Protein AF-A0A961MP67-F1 (afdb_monomer_lite)

Secondary structure (DSSP, 8-state):
--THHHHHHHHHHHHHHHH-TTHHHHHHHHHHHHHHHSPP--HHHHHHHHHHHHHHHS--PPPPGGG-S--

Sequence (71 aa):
ADPQAQTQCLHAWETYERLGSPEGELALAQAVIYLALAPKSNAGYVAYKAARSEARRTGSEPPPKHILNAP

pLDDT: mean 95.12, std 5.81, range [63.06, 98.56]

Foldseek 3Di:
DDPCLVVLCVVLVVQCVPPNPPRSVVSNVVSVVCVVPDDDDCPVVVVVVVVVVVPVVDDPDDDDPVPDPDD

Structure (mmCIF, N/CA/C/O backbone):
data_AF-A0A961MP67-F1
#
_entry.id   AF-A0A961MP67-F1
#
loop_
_atom_site.group_PDB
_atom_site.id
_atom_site.type_symbol
_atom_site.label_atom_id
_atom_site.label_alt_id
_atom_site.label_comp_id
_atom_site.label_asym_id
_atom_site.label_entity_id
_atom_site.label_seq_id
_atom_site.pdbx_PDB_ins_code
_atom_site.Cartn_x
_atom_site.Cartn_y
_atom_site.Cartn_z
_atom_site.occupancy
_atom_site.B_iso_or_equiv
_atom_site.auth_seq_id
_atom_site.auth_comp_id
_atom_site.auth_asym_id
_atom_site.auth_atom_id
_atom_site.pdbx_PDB_model_num
ATOM 1 N N . ALA A 1 1 ? -6.956 0.057 -8.440 1.00 91.00 1 ALA A N 1
ATOM 2 C CA . ALA A 1 1 ? -8.081 0.498 -9.294 1.00 91.00 1 ALA A CA 1
ATOM 3 C C . ALA A 1 1 ? -8.858 1.637 -8.649 1.00 91.00 1 ALA A C 1
ATOM 5 O O . ALA A 1 1 ? -9.364 2.469 -9.381 1.00 91.00 1 ALA A O 1
ATOM 6 N N . ASP A 1 2 ? -8.891 1.727 -7.322 1.00 96.56 2 ASP A N 1
ATOM 7 C CA . ASP A 1 2 ? -9.340 2.923 -6.615 1.00 96.56 2 ASP A CA 1
ATOM 8 C C . ASP A 1 2 ? -8.148 3.605 -5.906 1.00 96.56 2 ASP A C 1
ATOM 10 O O . ASP A 1 2 ? -7.574 2.999 -4.998 1.00 96.56 2 ASP A O 1
ATOM 14 N N . PRO A 1 3 ? -7.727 4.815 -6.325 1.00 94.38 3 PRO A N 1
ATOM 15 C CA . PRO A 1 3 ? -6.644 5.559 -5.677 1.00 94.38 3 PRO A CA 1
ATOM 16 C C . PRO A 1 3 ? -6.950 6.009 -4.238 1.00 94.38 3 PRO A C 1
ATOM 18 O O . PRO A 1 3 ? -6.017 6.185 -3.458 1.00 94.38 3 PRO A O 1
ATOM 21 N N . GLN A 1 4 ? -8.225 6.168 -3.859 1.00 97.31 4 GLN A N 1
ATOM 22 C CA . GLN A 1 4 ? -8.606 6.635 -2.516 1.00 97.31 4 GLN A CA 1
ATOM 23 C C . GLN A 1 4 ? -8.364 5.577 -1.431 1.00 97.31 4 GLN A C 1
ATOM 25 O O . GLN A 1 4 ? -8.208 5.918 -0.259 1.00 97.31 4 GLN A O 1
ATOM 30 N N . ALA A 1 5 ? -8.257 4.300 -1.814 1.00 97.69 5 ALA A N 1
ATOM 31 C CA . ALA A 1 5 ? -7.990 3.189 -0.902 1.00 97.69 5 ALA A CA 1
ATOM 32 C C . ALA A 1 5 ? -6.745 3.408 -0.022 1.00 97.69 5 ALA A C 1
ATOM 34 O O . ALA A 1 5 ? -6.753 3.043 1.153 1.00 97.69 5 ALA A O 1
ATOM 35 N N . GLN A 1 6 ? -5.692 4.033 -0.563 1.00 97.44 6 GLN A N 1
ATOM 36 C CA . GLN A 1 6 ? -4.477 4.331 0.199 1.00 97.44 6 GLN A CA 1
ATOM 37 C C . GLN A 1 6 ? -4.739 5.367 1.298 1.00 97.44 6 GLN A C 1
ATOM 39 O O . GLN A 1 6 ? -4.358 5.146 2.445 1.00 97.44 6 GLN A O 1
ATOM 44 N N . THR A 1 7 ? -5.420 6.464 0.967 1.00 98.12 7 THR A N 1
ATOM 45 C CA . THR A 1 7 ? -5.765 7.523 1.924 1.00 98.12 7 THR A CA 1
ATOM 46 C C . THR A 1 7 ? -6.644 6.990 3.052 1.00 98.12 7 THR A C 1
ATOM 48 O O . THR A 1 7 ? -6.371 7.274 4.214 1.00 98.12 7 THR A O 1
ATOM 51 N N . GLN A 1 8 ? -7.633 6.144 2.741 1.00 98.12 8 GLN A N 1
ATOM 52 C CA . GLN A 1 8 ? -8.489 5.533 3.765 1.00 98.12 8 GLN A CA 1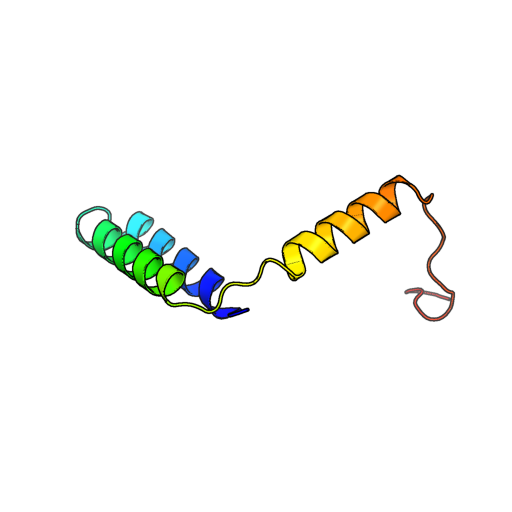
ATOM 53 C C . GLN A 1 8 ? -7.696 4.672 4.757 1.00 98.12 8 GLN A C 1
ATOM 55 O O . GLN A 1 8 ? -7.926 4.738 5.962 1.00 98.12 8 GLN A O 1
ATOM 60 N N . CYS A 1 9 ? -6.724 3.898 4.268 1.00 98.44 9 CYS A N 1
ATOM 61 C CA . CYS A 1 9 ? -5.871 3.089 5.137 1.00 98.44 9 CYS A CA 1
ATOM 62 C C . CYS A 1 9 ? -4.959 3.953 6.019 1.00 98.44 9 CYS A C 1
ATOM 64 O O . CYS A 1 9 ? -4.786 3.644 7.196 1.00 98.44 9 CYS A O 1
ATOM 66 N N . LEU A 1 10 ? -4.397 5.037 5.471 1.00 98.50 10 LEU A N 1
ATOM 67 C CA . LEU A 1 10 ? -3.566 5.970 6.238 1.00 98.50 10 LEU A CA 1
ATOM 68 C C . LEU A 1 10 ? -4.375 6.664 7.335 1.00 98.50 10 LEU A C 1
ATOM 70 O O . LEU A 1 10 ? -3.925 6.721 8.472 1.00 98.50 10 LEU A O 1
ATOM 74 N N . HIS A 1 11 ? -5.597 7.105 7.035 1.00 98.31 11 HIS A N 1
ATOM 75 C CA . HIS A 1 11 ? -6.474 7.703 8.041 1.00 98.31 11 HIS A CA 1
ATOM 76 C C . HIS A 1 11 ? -6.856 6.711 9.148 1.00 98.31 11 HIS A C 1
ATOM 78 O O . HIS A 1 11 ? -6.903 7.085 10.320 1.00 98.31 11 HIS A O 1
ATOM 84 N N . ALA A 1 12 ? -7.102 5.442 8.806 1.00 98.56 12 ALA A N 1
ATOM 85 C CA . ALA A 1 12 ? -7.368 4.407 9.802 1.00 98.56 12 ALA A CA 1
ATOM 86 C C . ALA A 1 12 ? -6.156 4.163 10.714 1.00 98.56 12 ALA A C 1
ATOM 88 O O . ALA A 1 12 ? -6.313 4.050 11.929 1.00 98.56 12 ALA A O 1
ATOM 89 N N . TRP A 1 13 ? -4.947 4.151 10.144 1.00 98.44 13 TRP A N 1
ATOM 90 C CA . TRP A 1 13 ? -3.712 4.073 10.921 1.00 98.44 13 TRP A CA 1
ATOM 91 C C . TRP A 1 13 ? -3.535 5.298 11.829 1.00 98.44 13 TRP A C 1
ATOM 93 O O . TRP A 1 13 ? -3.372 5.127 13.035 1.00 98.44 13 TRP A O 1
ATOM 103 N N . GLU A 1 14 ? -3.652 6.521 11.306 1.00 98.44 14 GLU A N 1
ATOM 104 C CA . GLU A 1 14 ? -3.555 7.745 12.117 1.00 98.44 14 GLU A CA 1
ATOM 105 C C . GLU A 1 14 ? -4.572 7.762 13.267 1.00 98.44 14 GLU A C 1
ATOM 107 O O . GLU A 1 14 ? -4.263 8.205 14.372 1.00 98.44 14 GLU A O 1
ATOM 112 N N . THR A 1 15 ? -5.784 7.255 13.026 1.00 98.44 15 THR A N 1
ATOM 113 C CA . THR A 1 15 ? -6.818 7.129 14.062 1.00 98.44 15 THR A CA 1
ATOM 114 C C . THR A 1 15 ? -6.372 6.171 15.161 1.00 98.44 15 THR A C 1
ATOM 116 O O . THR A 1 15 ? -6.483 6.503 16.339 1.00 98.44 15 THR A O 1
ATOM 119 N N . TYR A 1 16 ? -5.818 5.015 14.788 1.00 98.19 16 TYR A N 1
ATOM 120 C CA . TYR A 1 16 ? -5.297 4.048 15.750 1.00 98.19 16 TYR A CA 1
ATOM 121 C C . TYR A 1 16 ? -4.147 4.624 16.573 1.00 98.19 16 TYR A C 1
ATOM 123 O O . TYR A 1 16 ? -4.125 4.473 17.790 1.00 98.19 16 TYR A O 1
ATOM 131 N N . GLU A 1 17 ? -3.204 5.311 15.932 1.00 98.31 17 GLU A N 1
ATOM 132 C CA . GLU A 1 17 ? -2.055 5.903 16.618 1.00 98.31 17 GLU A CA 1
ATOM 133 C C . GLU A 1 17 ? -2.477 6.984 17.623 1.00 98.31 17 GLU A C 1
ATOM 135 O O . GLU A 1 17 ? -1.897 7.090 18.702 1.00 98.31 17 GLU A O 1
ATOM 140 N N . ARG A 1 18 ? -3.504 7.775 17.288 1.00 98.12 18 ARG A N 1
ATOM 141 C CA . ARG A 1 18 ? -3.954 8.898 18.122 1.00 98.12 18 ARG A CA 1
ATOM 142 C C . ARG A 1 18 ? -4.926 8.500 19.225 1.00 98.12 18 ARG A C 1
ATOM 144 O O . ARG A 1 18 ? -4.885 9.109 20.290 1.00 98.12 18 ARG A O 1
ATOM 151 N N . LEU A 1 19 ? -5.825 7.554 18.961 1.00 97.81 19 LEU A N 1
ATOM 152 C CA . LEU A 1 19 ? -6.912 7.204 19.882 1.00 97.81 19 LEU A CA 1
ATOM 153 C C . LEU A 1 19 ? -6.694 5.863 20.589 1.00 97.81 19 LEU A C 1
ATOM 155 O O . LEU A 1 19 ? -7.202 5.674 21.689 1.00 97.81 19 LEU A O 1
ATOM 159 N N . GLY A 1 20 ? -5.917 4.948 20.003 1.00 96.19 20 GLY A N 1
ATOM 160 C CA . GLY A 1 20 ? -5.779 3.585 20.513 1.00 96.19 20 GLY A CA 1
ATOM 161 C C . GLY A 1 20 ? -7.095 2.804 20.453 1.00 96.19 20 GLY A C 1
ATOM 162 O O . GLY A 1 20 ? -7.976 3.100 19.646 1.00 96.19 20 GLY A O 1
ATOM 163 N N . SER A 1 21 ? -7.219 1.772 21.284 1.00 94.75 21 SER A N 1
ATOM 164 C CA . SER A 1 21 ? -8.441 0.964 21.371 1.00 94.75 21 SER A CA 1
ATOM 165 C C . SER A 1 21 ? -9.496 1.631 22.270 1.00 94.75 21 SER A C 1
ATOM 167 O O . SER A 1 21 ? -9.126 2.171 23.317 1.00 94.75 21 SER A O 1
ATOM 169 N N . PRO A 1 22 ? -10.802 1.498 21.950 1.00 96.81 22 PRO A N 1
ATOM 170 C CA . PRO A 1 22 ? -11.373 0.702 20.850 1.00 96.81 22 PRO A CA 1
ATOM 171 C C . PRO A 1 22 ? -11.518 1.434 19.501 1.00 96.81 22 PRO A C 1
ATOM 173 O O . PRO A 1 22 ? -11.732 0.786 18.476 1.00 96.81 22 PRO A O 1
ATOM 176 N N . GLU A 1 23 ? -11.421 2.762 19.454 1.00 97.44 23 GLU A N 1
ATOM 177 C CA . GLU A 1 23 ? -11.741 3.555 18.257 1.00 97.44 23 GLU A CA 1
ATOM 178 C C . GLU A 1 23 ? -10.812 3.253 17.073 1.00 97.44 23 GLU A C 1
ATOM 180 O O . GLU A 1 23 ? -11.254 3.177 15.925 1.00 97.44 23 GLU A O 1
ATOM 185 N N . GLY A 1 24 ? -9.530 3.021 17.346 1.00 97.44 24 GLY A N 1
ATOM 186 C CA . GLY A 1 24 ? -8.548 2.605 16.354 1.00 97.44 24 GLY A CA 1
ATOM 187 C C . GLY A 1 24 ? -8.902 1.273 15.700 1.00 97.44 24 GLY A C 1
ATOM 188 O O . GLY A 1 24 ? -8.785 1.129 14.483 1.00 97.44 24 GLY A O 1
ATOM 189 N N . GLU A 1 25 ? -9.365 0.298 16.483 1.00 98.06 25 GLU A N 1
ATOM 190 C CA . GLU A 1 25 ? -9.770 -1.013 15.965 1.00 98.06 25 GLU A CA 1
ATOM 191 C C . GLU A 1 25 ? -10.978 -0.886 15.034 1.00 98.06 25 GLU A C 1
ATOM 193 O O . GLU A 1 25 ? -10.999 -1.493 13.961 1.00 98.06 25 GLU A O 1
ATOM 198 N N . LEU A 1 26 ? -11.946 -0.036 15.393 1.00 98.12 26 LEU A N 1
ATOM 199 C CA . LEU A 1 26 ? -13.087 0.280 14.532 1.00 98.12 26 LEU A CA 1
ATOM 200 C C . LEU A 1 26 ? -12.641 0.934 13.217 1.00 98.12 26 LEU A C 1
ATOM 202 O O . LEU A 1 26 ? -13.139 0.566 12.149 1.00 98.12 26 LEU A O 1
ATOM 206 N N . ALA A 1 27 ? -11.671 1.849 13.268 1.00 98.31 27 ALA A N 1
ATOM 207 C CA . ALA A 1 27 ? -11.135 2.493 12.072 1.00 98.31 27 ALA A CA 1
ATOM 208 C C . ALA A 1 27 ? -10.423 1.487 11.147 1.00 98.31 27 ALA A C 1
ATOM 210 O O . ALA A 1 27 ? -10.632 1.498 9.929 1.00 98.31 27 ALA A O 1
ATOM 211 N N . LEU A 1 28 ? -9.637 0.563 11.712 1.00 98.38 28 LEU A N 1
ATOM 212 C CA . LEU A 1 28 ? -9.013 -0.523 10.952 1.00 98.38 28 LEU A CA 1
ATOM 213 C C . LEU A 1 28 ? -10.062 -1.465 10.343 1.00 98.38 28 LEU A C 1
ATOM 215 O O . LEU A 1 28 ? -9.952 -1.821 9.168 1.00 98.38 28 LEU A O 1
ATOM 219 N N . ALA A 1 29 ? -11.105 -1.829 11.094 1.00 98.50 29 ALA A N 1
ATOM 220 C CA . ALA A 1 29 ? -12.198 -2.660 10.590 1.00 98.50 29 ALA A CA 1
ATOM 221 C C . ALA A 1 29 ? -12.907 -2.002 9.394 1.00 98.50 29 ALA A C 1
ATOM 223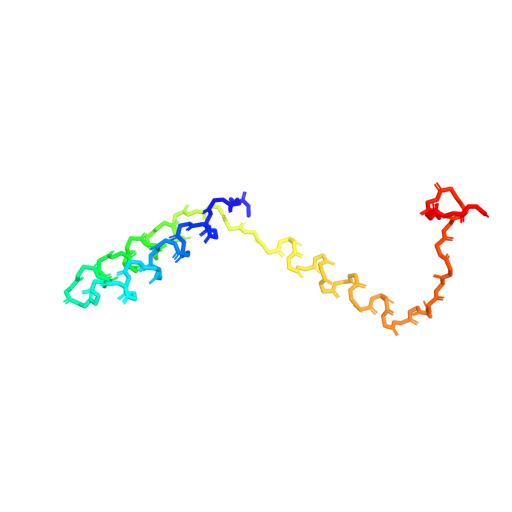 O O . ALA A 1 29 ? -13.155 -2.656 8.376 1.00 98.50 29 ALA A O 1
ATOM 224 N N . GLN A 1 30 ? -13.161 -0.693 9.468 1.00 98.38 30 GLN A N 1
ATOM 225 C CA . GLN A 1 30 ? -13.731 0.074 8.362 1.00 98.38 30 GLN A CA 1
ATOM 226 C C . GLN A 1 30 ? -12.820 0.063 7.125 1.00 98.38 30 GLN A C 1
ATOM 228 O O . GLN A 1 30 ? -13.308 -0.162 6.014 1.00 98.38 30 GLN A O 1
ATOM 233 N N . ALA A 1 31 ? -11.506 0.250 7.295 1.00 98.50 31 ALA A N 1
ATOM 234 C CA . ALA A 1 31 ? -10.552 0.185 6.187 1.00 98.50 31 ALA A CA 1
ATOM 235 C C . ALA A 1 31 ? -10.531 -1.204 5.524 1.00 98.50 31 ALA 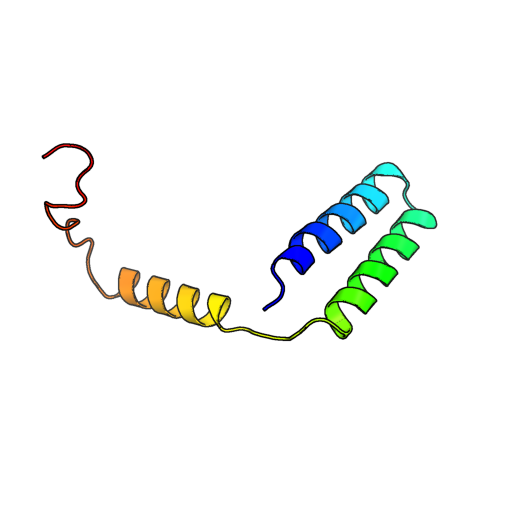A C 1
ATOM 237 O O . ALA A 1 31 ? -10.508 -1.304 4.296 1.00 98.50 31 ALA A O 1
ATOM 238 N N . VAL A 1 32 ? -10.613 -2.284 6.308 1.00 98.56 32 VAL A N 1
ATOM 239 C CA . VAL A 1 32 ? -10.683 -3.655 5.775 1.00 98.56 32 VAL A CA 1
ATOM 240 C C . VAL A 1 32 ? -11.952 -3.869 4.951 1.00 98.56 32 VAL A C 1
ATOM 242 O O . VAL A 1 32 ? -11.869 -4.387 3.836 1.00 98.56 32 VAL A O 1
ATOM 245 N N . ILE A 1 33 ? -13.115 -3.437 5.447 1.00 98.50 33 ILE A N 1
ATOM 246 C CA . ILE A 1 33 ? -14.388 -3.535 4.711 1.00 98.50 33 ILE A CA 1
ATOM 247 C C . ILE A 1 33 ? -14.318 -2.734 3.405 1.00 98.50 33 ILE A C 1
ATOM 249 O O . ILE A 1 33 ? -14.702 -3.240 2.347 1.00 98.50 33 ILE A O 1
ATOM 253 N N . TYR A 1 34 ? -13.772 -1.515 3.458 1.00 98.56 34 TYR A N 1
ATOM 254 C CA . TYR A 1 34 ? -13.560 -0.678 2.279 1.00 98.56 34 TYR A CA 1
ATOM 255 C C . TYR A 1 34 ? -12.721 -1.411 1.227 1.00 98.56 34 TYR A C 1
ATOM 257 O O . TYR A 1 34 ? -13.138 -1.561 0.078 1.00 98.56 34 TYR A O 1
ATOM 265 N N . LEU A 1 35 ? -11.558 -1.938 1.625 1.00 98.31 35 LEU A N 1
ATOM 266 C CA . LEU A 1 35 ? -10.675 -2.684 0.731 1.00 98.31 35 LEU A CA 1
ATOM 267 C C . LEU A 1 35 ? -11.329 -3.956 0.193 1.00 98.31 35 LEU A C 1
ATOM 269 O O . LEU A 1 35 ? -11.104 -4.296 -0.970 1.00 98.31 35 LEU A O 1
ATOM 273 N N . ALA A 1 36 ? -12.138 -4.653 0.994 1.00 98.44 36 ALA A N 1
ATOM 274 C CA . ALA A 1 36 ? -12.837 -5.867 0.585 1.00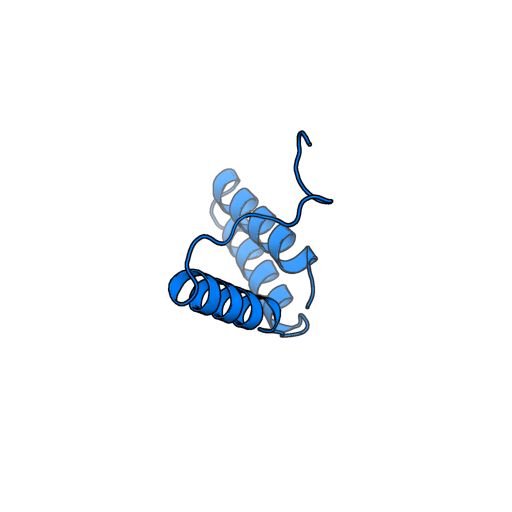 98.44 36 ALA A CA 1
ATOM 275 C C . ALA A 1 36 ? -13.824 -5.598 -0.561 1.00 98.44 36 ALA A C 1
ATOM 277 O O . ALA A 1 36 ? -13.859 -6.373 -1.521 1.00 98.44 36 ALA A O 1
ATOM 278 N N . LEU A 1 37 ? -14.531 -4.467 -0.525 1.00 98.06 37 LEU A N 1
ATOM 279 C CA . LEU A 1 37 ? -15.513 -4.074 -1.542 1.00 98.06 37 LEU A CA 1
ATOM 280 C C . LEU A 1 37 ? -14.913 -3.269 -2.706 1.00 98.06 37 LEU A C 1
ATOM 282 O O . LEU A 1 37 ? -15.494 -3.233 -3.789 1.00 98.06 37 LEU A O 1
ATOM 286 N N . ALA A 1 38 ? -13.739 -2.661 -2.523 1.00 98.00 38 ALA A N 1
ATOM 287 C CA . ALA A 1 38 ? -13.096 -1.862 -3.561 1.00 98.00 38 ALA A CA 1
ATOM 288 C C . ALA A 1 38 ? -12.736 -2.691 -4.818 1.00 98.00 38 ALA A C 1
ATOM 290 O O . ALA A 1 38 ? -12.368 -3.871 -4.710 1.00 98.00 38 ALA A O 1
ATOM 291 N N . PRO A 1 39 ? -12.744 -2.089 -6.023 1.00 97.69 39 PRO A N 1
ATOM 292 C CA . PRO A 1 39 ? -12.287 -2.753 -7.241 1.00 97.69 39 PRO A CA 1
ATOM 293 C C . PRO A 1 39 ? -10.835 -3.244 -7.121 1.00 97.69 39 PRO A C 1
ATOM 295 O O . PRO A 1 39 ? -9.924 -2.487 -6.768 1.00 97.69 39 PRO A O 1
ATOM 298 N N . LYS A 1 40 ? -10.595 -4.519 -7.443 1.00 97.62 40 LYS A N 1
ATOM 299 C CA . LYS A 1 40 ? -9.269 -5.147 -7.338 1.00 97.62 40 LYS A CA 1
ATOM 300 C C . LYS A 1 40 ? -8.490 -4.978 -8.638 1.00 97.62 40 LYS A C 1
ATOM 302 O O . LYS A 1 40 ? -9.002 -5.226 -9.723 1.00 97.62 40 LYS A O 1
ATOM 307 N N . SER A 1 41 ? -7.233 -4.556 -8.535 1.00 97.88 41 SER A N 1
ATOM 308 C CA . SER A 1 41 ? -6.316 -4.503 -9.675 1.00 97.88 41 SER A CA 1
ATOM 309 C C . SER A 1 41 ? -4.877 -4.548 -9.188 1.00 97.88 41 SER A C 1
ATOM 311 O O . SER A 1 41 ? -4.487 -3.753 -8.335 1.00 97.88 41 SER A O 1
ATOM 313 N N . ASN A 1 42 ? -4.088 -5.451 -9.766 1.00 97.31 42 ASN A N 1
ATOM 314 C CA . ASN A 1 42 ? -2.644 -5.553 -9.567 1.00 97.31 42 ASN A CA 1
ATOM 315 C C . ASN A 1 42 ? -1.846 -4.915 -10.724 1.00 97.31 42 ASN A C 1
ATOM 317 O O . ASN A 1 42 ? -0.626 -5.057 -10.765 1.00 97.31 42 ASN A O 1
ATOM 321 N N . ALA A 1 43 ? -2.505 -4.214 -11.656 1.00 97.56 43 ALA A N 1
ATOM 322 C CA . ALA A 1 43 ? -1.889 -3.733 -12.894 1.00 97.56 43 ALA A CA 1
ATOM 323 C C . ALA A 1 43 ? -0.677 -2.821 -12.642 1.00 97.56 43 ALA A C 1
ATOM 325 O O . ALA A 1 43 ? 0.388 -3.049 -13.208 1.00 97.56 43 ALA A O 1
ATOM 326 N N . GLY A 1 44 ? -0.802 -1.842 -11.737 1.00 96.31 44 GLY A N 1
ATOM 327 C CA . GLY A 1 44 ? 0.313 -0.962 -11.366 1.00 96.31 44 GLY A CA 1
ATOM 328 C C . GLY A 1 44 ? 1.483 -1.715 -10.721 1.00 96.31 44 GLY A C 1
ATOM 329 O O . GLY A 1 44 ? 2.639 -1.442 -11.031 1.00 96.31 44 GLY A O 1
ATOM 330 N N . TYR A 1 45 ? 1.191 -2.721 -9.890 1.00 96.81 45 TYR A N 1
ATOM 331 C CA . TYR A 1 45 ? 2.212 -3.562 -9.258 1.00 96.81 45 TYR A CA 1
ATOM 332 C C . TYR A 1 45 ? 2.987 -4.390 -10.294 1.00 96.81 45 TYR A C 1
ATOM 334 O O . TYR A 1 45 ? 4.218 -4.432 -10.274 1.00 96.81 45 TYR A O 1
ATOM 342 N N . VAL A 1 46 ? 2.273 -5.010 -11.239 1.00 98.38 46 VAL A N 1
ATOM 343 C CA . VAL A 1 46 ? 2.874 -5.781 -12.336 1.00 98.38 46 VAL A CA 1
ATOM 344 C C . VAL A 1 46 ? 3.684 -4.874 -13.264 1.00 98.38 46 VAL A C 1
ATOM 346 O O . VAL A 1 46 ? 4.827 -5.206 -13.576 1.00 98.38 46 VAL A O 1
ATOM 349 N N . ALA A 1 47 ? 3.141 -3.717 -13.652 1.00 98.12 47 ALA A N 1
ATOM 350 C CA . ALA A 1 47 ? 3.828 -2.748 -14.504 1.00 98.12 47 ALA A CA 1
ATOM 351 C C . ALA A 1 47 ? 5.126 -2.246 -13.858 1.00 98.12 47 ALA A C 1
ATOM 353 O O . ALA A 1 47 ? 6.174 -2.237 -14.501 1.00 98.12 47 ALA A O 1
ATOM 354 N N . TYR A 1 48 ? 5.092 -1.913 -12.564 1.00 97.94 48 TYR A N 1
ATOM 355 C CA . TYR A 1 48 ? 6.284 -1.500 -11.827 1.00 97.94 48 TYR A CA 1
ATOM 356 C C . TYR A 1 48 ? 7.337 -2.612 -11.762 1.00 97.94 48 TYR A C 1
ATOM 358 O O . TYR A 1 48 ? 8.523 -2.365 -11.994 1.00 97.94 48 TYR A O 1
ATOM 366 N N . LYS A 1 49 ? 6.917 -3.856 -11.499 1.00 98.06 49 LYS A N 1
ATOM 367 C CA . LYS A 1 49 ? 7.819 -5.015 -11.487 1.00 98.06 49 LYS A CA 1
ATOM 368 C C . LYS A 1 49 ? 8.478 -5.229 -12.852 1.00 98.06 49 LYS A C 1
ATOM 370 O O . LYS A 1 49 ? 9.684 -5.459 -12.904 1.00 98.06 49 LYS A O 1
ATOM 375 N N . ALA A 1 50 ? 7.710 -5.125 -13.936 1.00 97.81 50 ALA A N 1
ATOM 376 C CA . ALA A 1 50 ? 8.221 -5.242 -15.298 1.00 97.81 50 ALA A CA 1
ATOM 377 C C . ALA A 1 50 ? 9.226 -4.124 -15.618 1.00 97.81 50 ALA A C 1
ATOM 379 O O . ALA A 1 50 ? 10.342 -4.421 -16.035 1.00 97.81 50 ALA A O 1
ATOM 380 N N . ALA A 1 51 ? 8.888 -2.866 -15.317 1.00 96.25 51 ALA A N 1
ATOM 381 C CA . ALA A 1 51 ? 9.781 -1.724 -15.519 1.00 96.25 51 ALA A CA 1
ATOM 382 C C . ALA A 1 51 ? 11.096 -1.865 -14.733 1.00 96.25 51 ALA A C 1
ATOM 384 O O . ALA A 1 51 ? 12.174 -1.624 -15.267 1.00 96.25 51 ALA A O 1
ATOM 385 N N . ARG A 1 52 ? 11.032 -2.321 -13.473 1.00 95.81 52 ARG A N 1
ATOM 386 C CA . ARG A 1 52 ? 12.225 -2.590 -12.650 1.00 95.81 52 ARG A CA 1
ATOM 387 C C . ARG A 1 52 ? 13.059 -3.751 -13.179 1.00 95.81 52 ARG A C 1
ATOM 389 O O . ARG A 1 52 ? 14.278 -3.712 -13.044 1.00 95.81 52 ARG A O 1
ATOM 396 N N . SER A 1 53 ? 12.424 -4.785 -13.725 1.00 95.94 53 SER A N 1
ATOM 397 C CA . SER A 1 53 ? 13.129 -5.901 -14.357 1.00 95.94 53 SER A CA 1
ATOM 398 C C . SER A 1 53 ? 13.859 -5.440 -15.610 1.00 95.94 53 SER A C 1
ATOM 400 O O . SER A 1 53 ? 15.025 -5.777 -15.792 1.00 95.94 53 SER A O 1
ATOM 402 N N . GLU A 1 54 ? 13.189 -4.646 -16.441 1.00 95.25 54 GLU A N 1
ATOM 403 C CA . GLU A 1 54 ? 13.774 -4.133 -17.671 1.00 95.25 54 GLU A CA 1
ATOM 404 C C . GLU A 1 54 ? 14.943 -3.203 -17.367 1.00 95.25 54 GLU A C 1
ATOM 406 O O . GLU A 1 54 ? 16.040 -3.472 -17.829 1.00 95.25 54 GLU A O 1
ATOM 411 N N . ALA A 1 55 ? 14.776 -2.239 -16.458 1.00 93.31 55 ALA A N 1
ATOM 412 C CA . ALA A 1 55 ? 15.847 -1.330 -16.045 1.00 93.31 55 ALA A CA 1
ATOM 413 C C . ALA A 1 55 ? 17.071 -2.022 -15.408 1.00 93.31 55 ALA A C 1
ATOM 415 O O . ALA A 1 55 ? 18.131 -1.417 -15.307 1.00 93.31 55 ALA A O 1
ATOM 416 N N . ARG A 1 56 ? 16.935 -3.265 -14.918 1.00 92.81 56 ARG A N 1
ATOM 417 C CA . ARG A 1 56 ? 18.073 -4.080 -14.446 1.00 92.81 56 ARG A CA 1
ATOM 418 C C . ARG A 1 56 ? 18.770 -4.825 -15.581 1.00 92.81 56 ARG A C 1
ATOM 420 O O . ARG A 1 56 ? 19.947 -5.145 -15.458 1.00 92.81 56 ARG A O 1
ATOM 427 N N . ARG A 1 57 ? 18.016 -5.184 -16.620 1.00 94.38 57 ARG A N 1
ATOM 428 C CA . ARG A 1 57 ? 18.484 -5.944 -17.782 1.00 94.38 57 ARG A CA 1
ATOM 429 C C . ARG A 1 57 ? 19.132 -5.021 -18.809 1.00 94.38 57 ARG A C 1
ATOM 431 O O . ARG A 1 57 ? 20.147 -5.379 -19.399 1.00 94.38 57 ARG A O 1
ATOM 438 N N . THR A 1 58 ? 18.530 -3.860 -19.026 1.00 87.75 58 THR A N 1
ATOM 439 C CA . THR A 1 58 ? 19.069 -2.780 -19.843 1.00 87.75 58 THR A CA 1
ATOM 440 C C . THR A 1 58 ? 20.068 -1.989 -19.009 1.00 87.75 58 THR A C 1
ATOM 442 O O . THR A 1 58 ? 19.887 -1.820 -17.805 1.00 87.75 58 THR A O 1
ATOM 445 N N . GLY A 1 59 ? 21.140 -1.507 -19.634 1.00 78.94 59 GLY A N 1
ATOM 446 C CA . GLY A 1 59 ? 22.053 -0.582 -18.967 1.00 78.94 59 GLY A CA 1
ATOM 447 C C . GLY A 1 59 ? 21.387 0.767 -18.672 1.00 78.94 59 GLY A C 1
ATOM 448 O O . GLY A 1 59 ? 20.226 1.003 -19.009 1.00 78.94 59 GLY A O 1
ATOM 449 N N . SER A 1 60 ? 22.148 1.681 -18.074 1.00 84.31 60 SER A N 1
ATOM 450 C CA . SER A 1 60 ? 21.728 3.071 -17.863 1.00 84.31 60 SER A CA 1
ATOM 451 C C . SER A 1 60 ? 21.793 3.862 -19.171 1.00 84.31 60 SER A C 1
ATOM 453 O O . SER A 1 60 ? 22.708 4.660 -19.376 1.00 84.31 60 SER A O 1
ATOM 455 N N . GLU A 1 61 ? 20.853 3.610 -20.081 1.00 87.00 61 GLU A N 1
ATOM 456 C CA . GLU A 1 61 ? 20.742 4.382 -21.317 1.00 87.00 61 GLU A CA 1
ATOM 457 C C . GLU A 1 61 ? 20.472 5.863 -21.006 1.00 87.00 61 GLU A C 1
ATOM 459 O O . GLU A 1 61 ? 19.677 6.178 -20.112 1.00 87.00 61 GLU A O 1
ATOM 464 N N . PRO A 1 62 ? 21.141 6.793 -21.711 1.00 88.06 62 PRO A N 1
ATOM 465 C CA . PRO A 1 62 ? 20.926 8.209 -21.486 1.00 88.06 62 PRO A CA 1
ATOM 466 C C . PRO A 1 62 ? 19.499 8.602 -21.905 1.00 88.06 62 PRO A C 1
ATOM 468 O O . PRO A 1 62 ? 19.005 8.130 -22.933 1.00 88.06 62 PRO A O 1
ATOM 471 N N . PRO A 1 63 ? 18.833 9.493 -21.150 1.00 89.44 63 PRO A N 1
ATOM 472 C CA . PRO A 1 63 ? 17.522 9.992 -21.534 1.00 89.44 63 PRO A CA 1
ATOM 473 C C . PRO A 1 63 ? 17.569 10.684 -22.911 1.00 89.44 63 PRO A C 1
ATOM 475 O O . PRO A 1 63 ? 18.559 11.348 -23.236 1.00 89.44 63 PRO A O 1
ATOM 478 N N . PRO A 1 64 ? 16.508 10.571 -23.733 1.00 91.25 64 PRO A N 1
ATOM 479 C CA . PRO A 1 64 ? 16.417 11.279 -25.005 1.00 91.25 64 PRO A CA 1
ATOM 480 C C . PRO A 1 64 ? 16.627 12.792 -24.860 1.00 91.25 64 PRO A C 1
ATOM 482 O O . PRO A 1 64 ? 16.128 13.408 -23.921 1.00 91.25 64 PRO 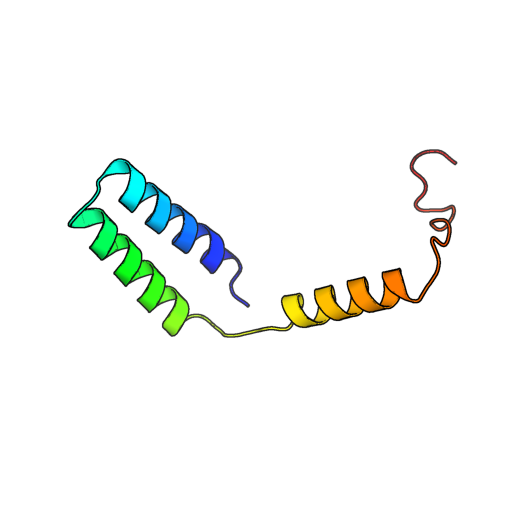A O 1
ATOM 485 N N . LYS A 1 65 ? 17.289 13.418 -25.844 1.00 92.25 65 LYS A N 1
ATOM 486 C CA . LYS A 1 65 ? 17.659 14.849 -25.800 1.00 92.25 65 LYS A CA 1
ATOM 487 C C . LYS A 1 65 ? 16.495 15.801 -25.496 1.00 92.25 65 LYS A C 1
ATOM 489 O O . LYS A 1 65 ? 16.695 16.819 -24.852 1.00 92.25 65 LYS A O 1
ATOM 494 N N . HIS A 1 66 ? 15.283 15.468 -25.938 1.00 93.12 66 HIS A N 1
ATOM 495 C CA . HI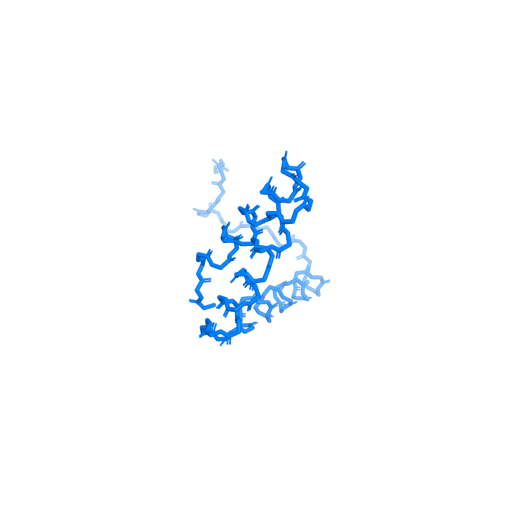S A 1 66 ? 14.098 16.312 -25.767 1.00 93.12 66 HIS A CA 1
ATOM 496 C C . HIS A 1 66 ? 13.485 16.274 -24.353 1.00 93.12 66 HIS A C 1
ATOM 498 O O . HIS A 1 66 ? 12.581 17.058 -24.085 1.00 93.12 66 HIS A O 1
ATOM 504 N N . ILE A 1 67 ? 13.948 15.383 -23.464 1.00 92.44 67 ILE A N 1
ATOM 505 C CA . ILE A 1 67 ? 13.518 15.318 -22.054 1.00 92.44 67 ILE A CA 1
ATOM 506 C C . ILE A 1 67 ? 14.648 15.653 -21.066 1.00 92.44 67 ILE A C 1
ATOM 508 O O . ILE A 1 67 ? 14.497 15.444 -19.862 1.00 92.44 67 ILE A O 1
ATOM 512 N N . LEU A 1 68 ? 15.795 16.134 -21.555 1.00 90.75 68 LEU A N 1
ATOM 513 C CA . LEU A 1 68 ? 16.889 16.578 -20.694 1.00 90.75 68 LEU A CA 1
ATOM 514 C C . LEU A 1 68 ? 16.513 17.889 -19.995 1.00 90.75 68 LEU A C 1
ATOM 516 O O . LEU A 1 68 ? 15.956 18.793 -20.610 1.00 90.75 68 LEU A O 1
ATOM 520 N N . ASN A 1 69 ? 16.849 17.998 -18.706 1.00 90.81 69 ASN A N 1
ATOM 521 C CA . ASN A 1 69 ? 16.599 19.207 -17.912 1.00 90.81 69 ASN A CA 1
ATOM 522 C C . ASN A 1 69 ? 17.386 20.428 -18.428 1.00 90.81 69 ASN A C 1
ATOM 524 O O . ASN A 1 69 ? 16.917 21.557 -18.328 1.00 90.81 69 ASN A O 1
ATOM 528 N N . ALA A 1 70 ? 18.578 20.196 -18.980 1.00 77.81 70 ALA A N 1
ATOM 529 C CA . ALA A 1 70 ? 19.377 21.192 -19.682 1.00 77.81 70 ALA A CA 1
ATOM 530 C C . ALA A 1 70 ? 19.916 20.552 -20.978 1.00 77.81 70 ALA A C 1
ATOM 532 O O . ALA A 1 70 ? 20.415 19.424 -20.894 1.00 77.81 70 ALA A O 1
ATOM 533 N N . PRO A 1 71 ? 19.755 21.206 -22.145 1.00 63.06 71 PRO A N 1
ATOM 534 C CA . PRO A 1 71 ? 20.171 20.667 -23.440 1.00 63.06 71 PRO A CA 1
ATOM 535 C C . PRO A 1 71 ? 21.690 20.549 -23.605 1.00 63.06 71 PRO A C 1
ATOM 537 O O . PRO A 1 71 ? 22.424 21.377 -23.018 1.00 63.06 71 PRO A O 1
#

Radius of gyration: 19.66 Å; chains: 1; bounding box: 38×27×47 Å